Protein AF-A0AAV1RKJ0-F1 (afdb_monomer_lite)

pLDDT: mean 71.79, std 16.86, range [25.66, 91.44]

Radius of gyration: 19.26 Å; chains: 1; bounding box: 40×30×53 Å

Organism: NCBI:txid77055

Structure (mmCIF, N/CA/C/O backbone):
data_AF-A0AAV1RKJ0-F1
#
_entry.id   AF-A0AAV1RKJ0-F1
#
loop_
_atom_site.group_PDB
_atom_site.id
_atom_site.type_symbol
_atom_site.label_atom_id
_atom_site.label_alt_id
_atom_site.label_comp_id
_atom_site.label_asym_id
_atom_site.label_entity_id
_atom_site.label_seq_id
_atom_site.pdbx_PDB_ins_code
_atom_site.Cartn_x
_atom_site.Cartn_y
_atom_site.Cartn_z
_atom_site.occupancy
_atom_site.B_iso_or_equiv
_atom_site.auth_seq_id
_atom_site.auth_comp_id
_atom_site.auth_asym_id
_atom_site.auth_atom_id
_atom_site.pdbx_PDB_model_num
ATOM 1 N N . MET A 1 1 ? -12.422 -3.699 -9.776 1.00 25.66 1 MET A N 1
ATOM 2 C CA . MET A 1 1 ? -11.756 -2.426 -9.411 1.00 25.66 1 MET A CA 1
ATOM 3 C C . MET A 1 1 ? -12.607 -1.730 -8.362 1.00 25.66 1 MET A C 1
ATOM 5 O O . MET A 1 1 ? -13.752 -1.421 -8.657 1.00 25.66 1 MET A O 1
ATOM 9 N N . CYS A 1 2 ? -12.101 -1.533 -7.142 1.00 28.44 2 CYS A N 1
ATOM 10 C CA . CYS A 1 2 ? -12.795 -0.712 -6.146 1.00 28.44 2 CYS A CA 1
ATOM 11 C C . CYS A 1 2 ? -12.622 0.764 -6.536 1.00 28.44 2 CYS A C 1
ATOM 13 O O . CYS A 1 2 ? -11.498 1.247 -6.642 1.00 28.44 2 CYS A O 1
ATOM 15 N N . ASN A 1 3 ? -13.725 1.456 -6.820 1.00 28.45 3 ASN A N 1
ATOM 16 C CA . ASN A 1 3 ? -13.724 2.855 -7.247 1.00 28.45 3 ASN A CA 1
ATOM 17 C C . ASN A 1 3 ? -13.280 3.780 -6.097 1.00 28.45 3 ASN A C 1
ATOM 19 O O . ASN A 1 3 ? -14.011 3.958 -5.125 1.00 28.45 3 ASN A O 1
ATOM 23 N N . LEU A 1 4 ? -12.111 4.418 -6.235 1.00 37.72 4 LEU A N 1
ATOM 24 C CA . LEU A 1 4 ? -11.516 5.298 -5.214 1.00 37.72 4 LEU A CA 1
ATOM 25 C C . LEU A 1 4 ? -12.372 6.540 -4.884 1.00 37.72 4 LEU A C 1
ATOM 27 O O . LEU A 1 4 ? -12.305 7.068 -3.774 1.00 37.72 4 LEU A O 1
ATOM 31 N N . ARG A 1 5 ? -13.195 7.011 -5.835 1.00 30.84 5 ARG A N 1
ATOM 32 C CA . ARG A 1 5 ? -14.063 8.193 -5.652 1.00 30.84 5 ARG A CA 1
ATOM 33 C C . ARG A 1 5 ? -15.136 7.980 -4.582 1.00 30.84 5 ARG A C 1
ATOM 35 O O . ARG A 1 5 ? -15.507 8.935 -3.903 1.00 30.84 5 ARG A O 1
ATOM 42 N N . SER A 1 6 ? -15.606 6.747 -4.404 1.00 34.25 6 SER A N 1
ATOM 43 C CA . SER A 1 6 ? -16.599 6.416 -3.378 1.00 34.25 6 SER A CA 1
ATOM 44 C C . SER A 1 6 ? -15.974 6.413 -1.980 1.00 34.25 6 SER A C 1
ATOM 46 O O . SER A 1 6 ? -16.593 6.882 -1.031 1.00 34.25 6 SER A O 1
ATOM 48 N N . SER A 1 7 ? -14.721 5.969 -1.856 1.00 36.94 7 SER A N 1
ATOM 49 C CA . SER A 1 7 ? -14.014 5.834 -0.575 1.00 36.94 7 SER A CA 1
ATOM 50 C C . SER A 1 7 ? -13.709 7.178 0.098 1.00 36.94 7 SER A C 1
ATOM 52 O O . SER A 1 7 ? -13.827 7.292 1.313 1.00 36.94 7 SER A O 1
ATOM 54 N N . LEU A 1 8 ? -13.395 8.228 -0.671 1.00 35.84 8 LEU A N 1
ATOM 55 C CA . LEU A 1 8 ? -13.138 9.575 -0.130 1.00 35.84 8 LEU A CA 1
ATOM 56 C C . LEU A 1 8 ? -14.379 10.219 0.513 1.00 35.84 8 L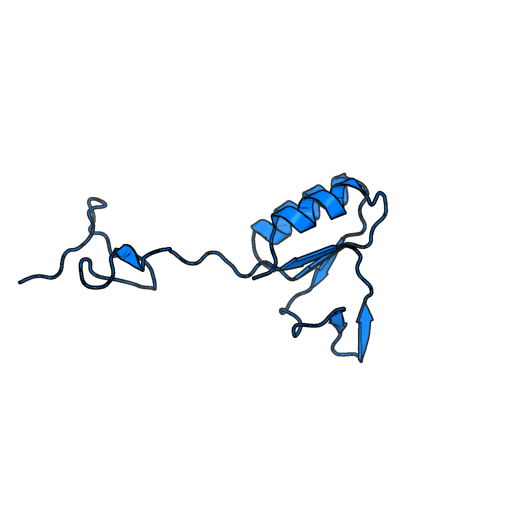EU A C 1
ATOM 58 O O . LEU A 1 8 ? -14.250 10.935 1.507 1.00 35.84 8 LEU A O 1
ATOM 62 N N . LYS A 1 9 ? -15.582 9.944 -0.017 1.00 33.41 9 LYS A N 1
ATOM 63 C CA . LYS A 1 9 ? -16.848 10.371 0.608 1.00 33.41 9 LYS A CA 1
ATOM 64 C C . LYS A 1 9 ? -17.112 9.632 1.924 1.00 33.41 9 LYS A C 1
ATOM 66 O O . LYS A 1 9 ? -17.624 10.244 2.853 1.00 33.41 9 LYS A O 1
ATOM 71 N N . VAL A 1 10 ? -16.726 8.357 2.016 1.00 50.78 10 VAL A N 1
ATOM 72 C CA . VAL A 1 10 ? -16.876 7.547 3.239 1.00 50.78 10 VAL A CA 1
ATOM 73 C C . VAL A 1 10 ? -15.965 8.060 4.360 1.00 50.78 10 VAL A C 1
ATOM 75 O O . VAL A 1 10 ?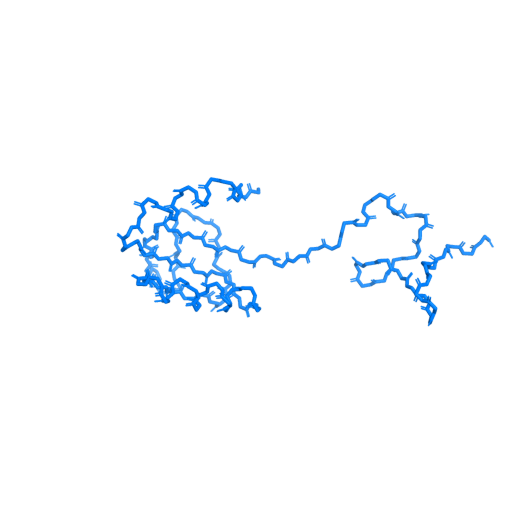 -16.411 8.167 5.497 1.00 50.78 10 VAL A O 1
ATOM 78 N N . ILE A 1 11 ? -14.728 8.458 4.038 1.00 53.59 11 ILE A N 1
ATOM 79 C CA . ILE A 1 11 ? -13.750 8.950 5.027 1.00 53.59 11 ILE A CA 1
ATOM 80 C C . ILE A 1 11 ? -14.207 10.261 5.687 1.00 53.59 11 ILE A C 1
ATOM 82 O O . ILE A 1 11 ? -14.085 10.414 6.896 1.00 53.59 11 ILE A O 1
ATOM 86 N N . LYS A 1 12 ? -14.796 11.198 4.929 1.00 51.69 12 LYS A N 1
ATOM 87 C CA . LYS A 1 12 ? -15.278 12.477 5.491 1.00 51.69 12 LYS A CA 1
ATOM 88 C C . LYS A 1 12 ? -16.514 12.344 6.390 1.00 51.69 12 LYS A C 1
ATOM 90 O O . LYS A 1 12 ? -16.782 13.254 7.167 1.00 51.69 12 LYS A O 1
ATOM 95 N N . GLY A 1 13 ? -17.268 11.249 6.280 1.00 54.56 13 GLY A N 1
ATOM 96 C CA . GLY A 1 13 ? -18.506 11.036 7.036 1.00 54.56 13 GLY A CA 1
ATOM 97 C C . GLY A 1 13 ? -18.331 10.330 8.383 1.00 54.56 13 GLY A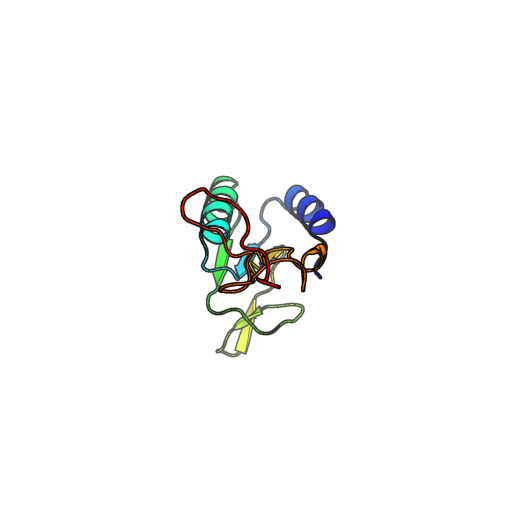 C 1
ATOM 98 O O . GLY A 1 13 ? -19.262 10.341 9.180 1.00 54.56 13 GLY A O 1
ATOM 99 N N . LYS A 1 14 ? -17.171 9.715 8.654 1.00 59.72 14 LYS A N 1
ATOM 100 C CA . LYS A 1 14 ? -16.960 8.868 9.839 1.00 59.72 14 LYS A CA 1
ATOM 101 C C . LYS A 1 14 ? -15.831 9.393 10.725 1.00 59.72 14 LYS A C 1
ATOM 103 O O . LYS A 1 14 ? -14.693 8.948 10.623 1.00 59.72 14 LYS A O 1
ATOM 108 N N . LYS A 1 15 ? -16.168 10.316 11.629 1.00 54.50 15 LYS A N 1
ATOM 109 C CA . LYS A 1 15 ? -15.342 10.617 12.810 1.00 54.50 15 LYS A CA 1
ATOM 110 C C . LYS A 1 15 ? -15.443 9.398 13.748 1.00 54.50 15 LYS A C 1
ATOM 112 O O . LYS A 1 15 ? -16.560 9.048 14.108 1.00 54.50 15 LYS A O 1
ATOM 117 N N . ASN A 1 16 ? -14.327 8.735 14.069 1.00 63.28 16 ASN A N 1
ATOM 118 C CA . ASN A 1 16 ? -14.207 7.460 14.822 1.00 63.28 16 ASN A CA 1
ATOM 119 C C . ASN A 1 16 ? -14.465 6.135 14.068 1.00 63.28 16 ASN A C 1
ATOM 121 O O . ASN A 1 16 ? -14.680 5.105 14.705 1.00 63.28 16 ASN A O 1
ATOM 125 N N . GLY A 1 17 ? -14.428 6.108 12.733 1.00 66.00 17 GLY A N 1
ATOM 126 C CA . GLY A 1 17 ? -14.538 4.835 12.005 1.00 66.00 17 GLY A CA 1
ATOM 127 C C . GLY A 1 17 ? -13.286 3.955 12.150 1.00 66.00 17 GLY A C 1
ATOM 128 O O . GLY A 1 17 ? -12.167 4.453 12.005 1.00 66.00 17 GLY A O 1
ATOM 129 N N . LYS A 1 18 ? -13.458 2.643 12.358 1.00 76.00 18 LYS A N 1
ATOM 130 C CA . LYS A 1 18 ? -12.350 1.673 12.325 1.00 76.00 18 LYS A CA 1
ATOM 131 C C . LYS A 1 18 ? -11.851 1.518 10.895 1.00 76.00 18 LYS A C 1
ATOM 133 O O . LYS A 1 18 ? -12.585 1.074 10.007 1.00 76.00 18 LYS A O 1
ATOM 138 N N . THR A 1 19 ? -10.592 1.871 10.667 1.00 77.56 19 THR A N 1
ATOM 139 C CA . THR A 1 19 ? -9.967 1.818 9.346 1.00 77.56 19 THR A CA 1
ATOM 140 C C . THR A 1 19 ? -8.940 0.702 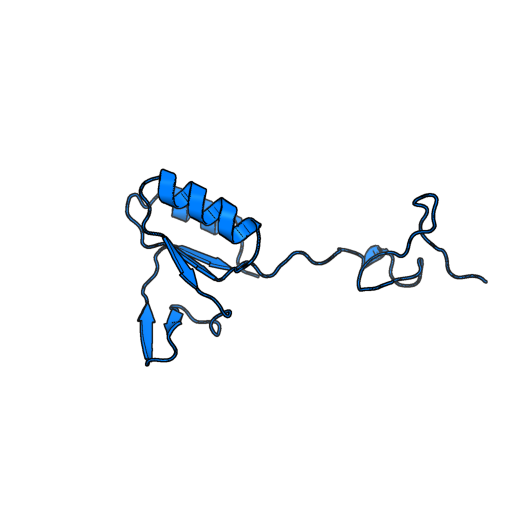9.289 1.00 77.56 19 THR A C 1
ATOM 142 O O . THR A 1 19 ? -8.069 0.591 10.148 1.00 77.56 19 THR A O 1
ATOM 145 N N . VAL A 1 20 ? -9.001 -0.111 8.237 1.00 79.50 20 VAL A N 1
ATOM 146 C CA . VAL A 1 20 ? -7.992 -1.138 7.977 1.00 79.50 20 VAL A CA 1
ATOM 147 C C . VAL A 1 20 ? -7.263 -0.865 6.680 1.00 79.50 20 VAL A C 1
ATOM 149 O O . VAL A 1 20 ? -7.870 -0.624 5.635 1.00 79.50 20 VAL A O 1
ATOM 152 N N . ILE A 1 21 ? -5.939 -0.955 6.754 1.00 79.75 21 ILE A N 1
ATOM 153 C CA . ILE A 1 21 ? -5.037 -0.783 5.623 1.00 79.75 21 ILE A CA 1
ATOM 154 C C . ILE A 1 21 ? -4.351 -2.118 5.355 1.00 79.75 21 ILE A C 1
ATOM 156 O O . ILE A 1 21 ? -3.509 -2.567 6.127 1.00 79.75 21 ILE A O 1
ATOM 160 N N . ALA A 1 22 ? -4.708 -2.755 4.246 1.00 78.00 22 ALA A N 1
ATOM 161 C CA . ALA A 1 22 ? -4.055 -3.947 3.726 1.00 78.00 22 ALA A CA 1
ATOM 162 C C . ALA A 1 22 ? -3.007 -3.546 2.676 1.00 78.00 22 ALA A C 1
ATOM 164 O O . ALA A 1 22 ? -3.191 -3.750 1.472 1.00 78.00 22 ALA A O 1
ATOM 165 N N . GLU A 1 23 ? -1.927 -2.914 3.133 1.00 77.25 23 GLU A N 1
ATOM 166 C CA . GLU A 1 23 ? -0.799 -2.484 2.308 1.00 77.25 23 GLU A CA 1
ATOM 167 C C . GLU A 1 23 ? 0.478 -2.396 3.151 1.00 77.25 23 GLU A C 1
ATOM 169 O O . GLU A 1 23 ? 0.493 -1.721 4.174 1.00 77.25 23 GLU A O 1
ATOM 174 N N . GLY A 1 24 ? 1.557 -3.042 2.697 1.00 76.56 24 GLY A N 1
ATOM 175 C CA . GLY A 1 24 ? 2.886 -2.985 3.328 1.00 76.56 24 GLY A CA 1
ATOM 176 C C . GLY A 1 24 ? 3.856 -1.974 2.700 1.00 76.56 24 GLY A C 1
ATOM 177 O O . GLY A 1 24 ? 5.025 -1.941 3.064 1.00 76.56 24 GLY A O 1
ATOM 178 N N . GLY A 1 25 ? 3.406 -1.204 1.706 1.00 81.25 25 GLY A N 1
ATOM 179 C CA . GLY A 1 25 ? 4.224 -0.246 0.962 1.00 81.25 25 GLY A CA 1
ATOM 180 C C . GLY A 1 25 ? 4.283 1.149 1.592 1.00 81.25 25 GLY A C 1
ATOM 181 O O . GLY A 1 25 ? 3.597 1.459 2.567 1.00 81.25 25 GLY A O 1
ATOM 182 N N . TYR A 1 26 ? 5.073 2.033 0.976 1.00 83.50 26 TYR A N 1
ATOM 183 C CA . TYR A 1 26 ? 5.254 3.411 1.448 1.00 83.50 26 TYR A CA 1
ATOM 184 C C . TYR A 1 26 ? 3.952 4.232 1.442 1.00 83.50 26 TYR A C 1
ATOM 186 O O . TYR A 1 26 ? 3.800 5.142 2.256 1.00 83.50 26 TYR A O 1
ATOM 194 N N . ILE A 1 27 ? 3.025 3.934 0.521 1.00 83.94 27 ILE A N 1
ATOM 195 C CA . ILE A 1 27 ? 1.729 4.621 0.428 1.00 83.94 27 ILE A CA 1
ATOM 196 C C . ILE A 1 27 ? 0.887 4.252 1.647 1.00 83.94 27 ILE A C 1
ATOM 198 O O . ILE A 1 27 ? 0.403 5.147 2.336 1.00 83.94 27 ILE A O 1
ATOM 202 N N . GLY A 1 28 ? 0.800 2.956 1.960 1.00 81.50 28 GLY A N 1
ATOM 203 C CA . GLY A 1 28 ? 0.113 2.450 3.148 1.00 81.50 28 GLY A CA 1
ATOM 204 C C . GLY A 1 28 ? 0.638 3.071 4.444 1.00 81.50 28 GLY A C 1
ATOM 205 O O . GLY A 1 28 ? -0.159 3.505 5.272 1.00 81.50 28 GLY A O 1
ATOM 206 N N . LEU A 1 29 ? 1.963 3.200 4.588 1.00 84.38 29 LEU A N 1
ATOM 207 C CA . LEU A 1 29 ? 2.593 3.792 5.775 1.00 84.38 29 LEU A CA 1
ATOM 208 C C . LEU A 1 29 ? 2.328 5.301 5.917 1.00 84.38 29 LEU A C 1
ATOM 210 O O . LEU A 1 29 ? 2.043 5.785 7.009 1.00 84.38 29 LEU A O 1
ATOM 214 N N . LYS A 1 30 ? 2.398 6.065 4.820 1.00 85.69 30 LYS A N 1
ATOM 215 C CA . LYS A 1 30 ? 2.063 7.498 4.860 1.00 85.69 30 LYS A CA 1
ATOM 216 C C . LYS A 1 30 ? 0.594 7.704 5.209 1.00 85.69 30 LYS A C 1
ATOM 218 O O . LYS A 1 30 ? 0.266 8.550 6.034 1.00 85.69 30 LYS A O 1
ATOM 223 N N . LEU A 1 31 ? -0.279 6.908 4.599 1.00 84.81 31 LEU A N 1
ATOM 224 C CA . LEU A 1 31 ? -1.712 7.004 4.811 1.00 84.81 31 LEU A CA 1
ATOM 225 C C . LEU A 1 31 ? -2.101 6.611 6.239 1.00 84.81 31 LEU A C 1
ATOM 227 O O . LEU A 1 31 ? -2.934 7.284 6.840 1.00 84.81 31 LEU A O 1
ATOM 231 N N . SER A 1 32 ? -1.478 5.569 6.799 1.00 84.06 32 SER A N 1
ATOM 232 C CA . SER A 1 32 ? -1.720 5.151 8.181 1.00 84.06 32 SER A CA 1
ATOM 233 C C . SER A 1 32 ? -1.336 6.244 9.174 1.00 84.06 32 SER A C 1
ATOM 235 O O . SER A 1 32 ? -2.132 6.556 10.056 1.00 84.06 32 SER A O 1
ATOM 237 N N . ALA A 1 33 ? -0.182 6.891 8.982 1.00 85.75 33 ALA A N 1
ATOM 238 C CA . ALA A 1 33 ? 0.250 8.014 9.806 1.00 85.75 33 ALA A CA 1
ATOM 239 C C . ALA A 1 33 ? -0.720 9.200 9.704 1.00 85.75 33 ALA A C 1
ATOM 241 O O . ALA A 1 33 ? -1.145 9.736 10.724 1.00 85.75 33 ALA A O 1
ATOM 242 N N . THR A 1 34 ? -1.131 9.578 8.488 1.00 85.94 34 THR A N 1
ATOM 243 C CA . THR A 1 34 ? -2.100 10.667 8.293 1.00 85.94 34 THR A CA 1
ATOM 244 C C . THR A 1 34 ? -3.439 10.361 8.958 1.00 85.94 34 THR A C 1
ATOM 246 O O . THR A 1 34 ? -3.996 11.227 9.620 1.00 85.94 34 THR A O 1
ATOM 249 N N . LEU A 1 35 ? -3.958 9.141 8.825 1.00 85.19 35 LEU A N 1
ATOM 250 C CA . LEU A 1 35 ? -5.227 8.750 9.442 1.00 85.19 35 LEU A CA 1
ATOM 251 C C . LEU A 1 35 ? -5.127 8.726 10.976 1.00 85.19 35 LEU A C 1
ATOM 253 O O . LEU A 1 35 ? -6.031 9.218 11.643 1.00 85.19 35 LEU A O 1
ATOM 257 N N . ARG A 1 36 ? -4.000 8.260 11.529 1.00 83.75 36 ARG A N 1
ATOM 258 C CA . ARG A 1 36 ? -3.732 8.267 12.977 1.00 83.75 36 ARG A CA 1
ATOM 259 C C . ARG A 1 36 ? -3.685 9.685 13.556 1.00 83.75 36 ARG A C 1
ATOM 261 O O . ARG A 1 36 ? -4.208 9.910 14.636 1.00 83.75 36 ARG A O 1
ATOM 268 N N . ILE A 1 37 ? -3.089 10.636 12.827 1.00 87.62 37 ILE A N 1
ATOM 269 C CA . ILE A 1 37 ? -3.052 12.064 13.203 1.00 87.62 37 ILE A CA 1
ATOM 270 C C . ILE A 1 37 ? -4.460 12.683 13.209 1.00 87.62 37 ILE A C 1
ATOM 272 O O . ILE A 1 37 ? -4.696 13.648 13.921 1.00 87.62 37 ILE A O 1
ATOM 276 N N . ASN A 1 38 ? -5.400 12.132 12.435 1.00 83.12 38 ASN A N 1
ATOM 277 C CA . ASN A 1 38 ? -6.792 12.587 12.376 1.00 83.12 38 ASN A CA 1
ATOM 278 C C . ASN A 1 38 ? -7.716 11.820 13.347 1.00 83.12 38 ASN A C 1
ATOM 280 O O . ASN A 1 38 ? -8.909 11.697 13.073 1.00 83.12 38 ASN A O 1
ATOM 284 N N . ASP A 1 39 ? -7.171 11.274 14.440 1.00 83.06 39 ASP A N 1
ATOM 285 C CA . ASP A 1 39 ? -7.911 10.538 15.479 1.00 83.06 39 ASP A CA 1
ATOM 286 C C . ASP A 1 39 ? -8.720 9.332 14.956 1.00 83.06 39 ASP A C 1
ATOM 288 O O . ASP A 1 39 ? -9.751 8.953 15.512 1.00 83.06 39 ASP A O 1
ATOM 292 N N . LEU A 1 40 ? -8.263 8.697 13.871 1.00 81.31 40 LEU A N 1
ATOM 293 C CA . LEU A 1 40 ? -8.853 7.452 13.379 1.00 81.31 40 LEU A CA 1
ATOM 294 C C . LEU A 1 40 ? -8.082 6.248 13.919 1.00 81.31 40 LEU A C 1
ATOM 296 O O . LEU A 1 40 ? -6.848 6.215 13.906 1.00 81.31 40 LEU A O 1
ATOM 300 N N . ASP A 1 41 ? -8.825 5.225 14.338 1.00 81.38 41 ASP A N 1
ATOM 301 C CA . ASP A 1 41 ? -8.246 3.940 14.709 1.00 81.38 41 ASP A CA 1
ATOM 302 C C . ASP A 1 41 ? -7.859 3.173 13.439 1.00 81.38 41 ASP A C 1
ATOM 304 O O . ASP A 1 41 ? -8.710 2.789 12.628 1.00 81.38 41 ASP A O 1
ATOM 308 N N . VAL A 1 42 ? -6.550 3.006 13.239 1.00 81.62 42 VAL A N 1
ATOM 309 C CA . VAL A 1 42 ? -5.970 2.404 12.039 1.00 81.62 42 VAL A CA 1
ATOM 310 C C . VAL A 1 42 ? -5.275 1.105 12.402 1.00 81.62 42 VAL A C 1
ATOM 312 O O . VAL A 1 42 ? -4.279 1.100 13.127 1.00 81.62 42 VAL A O 1
ATOM 315 N N . THR A 1 43 ? -5.735 0.016 11.795 1.00 81.12 43 THR A N 1
ATOM 316 C CA . THR A 1 43 ? -5.079 -1.289 11.857 1.00 81.12 43 THR A CA 1
ATOM 317 C C . THR A 1 43 ? -4.459 -1.619 10.502 1.00 81.12 43 THR A C 1
ATOM 319 O O . THR A 1 43 ? -5.140 -1.694 9.479 1.00 81.12 43 THR A O 1
ATOM 322 N N . MET A 1 44 ? -3.143 -1.813 10.480 1.00 75.81 44 MET A N 1
ATOM 323 C CA . MET A 1 44 ? -2.417 -2.216 9.279 1.00 75.81 44 MET A CA 1
ATOM 324 C C . MET A 1 44 ? -2.286 -3.740 9.254 1.00 75.81 44 MET A C 1
ATOM 326 O O . MET A 1 44 ? -1.843 -4.341 10.229 1.00 75.81 44 MET A O 1
ATOM 330 N N . LEU A 1 45 ? -2.686 -4.367 8.148 1.00 74.88 45 LEU A N 1
ATOM 331 C CA . LEU A 1 45 ? -2.658 -5.816 7.975 1.00 74.88 45 LEU A CA 1
ATOM 332 C C . LEU A 1 45 ? -1.706 -6.210 6.853 1.00 74.88 45 LEU A C 1
ATOM 334 O O . LEU A 1 45 ? -1.783 -5.709 5.729 1.00 74.88 45 LEU A O 1
ATOM 338 N N . TYR A 1 46 ? -0.842 -7.169 7.159 1.00 68.69 46 TYR A N 1
ATOM 339 C CA . TYR A 1 46 ? 0.045 -7.803 6.198 1.00 68.69 46 TYR A CA 1
ATOM 340 C C . TYR A 1 46 ? 0.249 -9.273 6.590 1.00 68.69 46 TYR A C 1
ATOM 342 O O . TYR A 1 46 ? 0.484 -9.537 7.771 1.00 68.69 46 TYR A O 1
ATOM 350 N N . PRO A 1 47 ? 0.179 -10.244 5.655 1.00 63.94 47 PRO A N 1
ATOM 351 C CA . PRO A 1 47 ? -0.021 -10.122 4.201 1.00 63.94 47 PRO A CA 1
ATOM 352 C C . PRO A 1 47 ? -1.487 -9.872 3.779 1.00 63.94 47 PRO A C 1
ATOM 354 O O . PRO A 1 47 ? -2.407 -10.000 4.583 1.00 63.94 47 PRO A O 1
ATOM 357 N N . LYS A 1 48 ? -1.704 -9.513 2.500 1.00 56.09 48 LYS A N 1
ATOM 358 C CA . LYS A 1 48 ? -3.026 -9.210 1.906 1.00 56.09 48 LYS A CA 1
ATOM 359 C C . LYS A 1 48 ? -4.065 -10.301 2.252 1.00 56.09 48 LYS A C 1
ATOM 361 O O . LYS A 1 48 ? -3.867 -11.450 1.853 1.00 56.09 48 LYS A O 1
ATOM 366 N N . PRO A 1 49 ? -5.196 -9.957 2.893 1.00 60.75 49 PRO A N 1
ATOM 367 C CA . PRO A 1 49 ? -6.259 -10.917 3.164 1.00 60.75 49 PRO A CA 1
ATOM 368 C C . PRO A 1 49 ? -7.058 -11.270 1.889 1.00 60.75 49 PRO A C 1
ATOM 370 O O . PRO A 1 49 ? -7.139 -10.452 0.960 1.00 60.75 49 PRO A O 1
ATOM 373 N N . PRO A 1 50 ? -7.662 -12.474 1.818 1.00 54.50 50 PRO A N 1
ATOM 374 C CA . PRO A 1 50 ? -8.553 -12.867 0.726 1.00 54.50 50 PRO A CA 1
ATOM 375 C C . PRO A 1 50 ? -9.767 -11.924 0.646 1.00 54.50 50 PRO A C 1
ATOM 377 O O . PRO A 1 50 ? -10.273 -11.447 1.659 1.00 54.50 50 PRO A O 1
ATOM 380 N N . CYS A 1 51 ? -10.212 -11.600 -0.569 1.00 45.19 51 CYS A N 1
ATOM 381 C CA . CYS A 1 51 ? -11.236 -10.583 -0.813 1.00 45.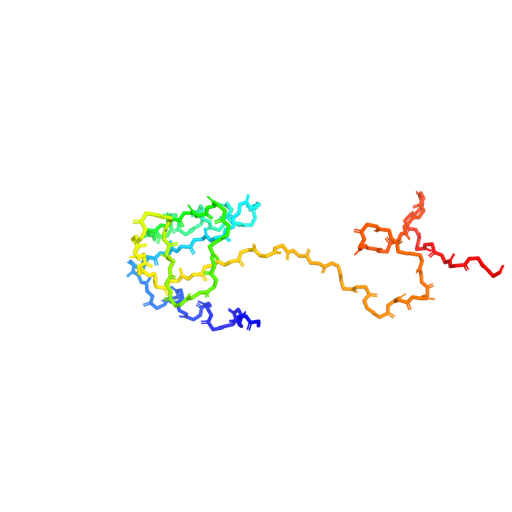19 51 CYS A CA 1
ATOM 382 C C . CYS A 1 51 ? -12.626 -11.003 -0.290 1.00 45.19 51 CYS A C 1
ATOM 384 O O . CYS A 1 51 ? -13.208 -11.966 -0.780 1.00 45.19 51 CYS A O 1
ATOM 386 N N . GLY A 1 52 ? -13.180 -10.242 0.660 1.00 51.09 52 GLY A N 1
ATOM 387 C CA . GLY A 1 52 ? -14.530 -10.398 1.216 1.00 51.09 52 GLY A CA 1
ATOM 388 C C . GLY A 1 52 ? -15.008 -9.105 1.897 1.00 51.09 52 GLY A C 1
ATOM 389 O O . GLY A 1 52 ? -14.218 -8.181 2.074 1.00 51.09 52 GLY A O 1
ATOM 390 N N . LYS A 1 53 ? -16.295 -9.020 2.279 1.00 46.88 53 LYS A N 1
ATOM 391 C CA . LYS A 1 53 ? -16.923 -7.847 2.947 1.00 46.88 53 LYS A CA 1
ATOM 392 C C . LYS A 1 53 ? -16.411 -7.568 4.378 1.00 46.88 53 LYS A C 1
ATOM 394 O O . LYS A 1 53 ? -16.934 -6.693 5.052 1.00 46.88 53 LYS A O 1
ATOM 399 N N . GLY A 1 54 ? -15.398 -8.303 4.825 1.00 52.97 54 GLY A N 1
ATOM 400 C CA . GLY A 1 54 ? -14.731 -8.172 6.114 1.00 52.97 54 GLY A CA 1
ATOM 401 C C . GLY A 1 54 ? -13.404 -8.921 6.063 1.00 52.97 54 GLY A C 1
ATOM 402 O O . GLY A 1 54 ? -13.238 -9.843 5.256 1.00 52.97 54 GLY A O 1
ATOM 403 N N . VAL A 1 55 ? -12.439 -8.515 6.887 1.00 57.78 55 VAL A N 1
ATOM 404 C CA . VAL A 1 55 ? -11.145 -9.198 6.928 1.00 57.78 55 VAL A CA 1
ATOM 405 C C . VAL A 1 55 ? -11.251 -10.385 7.874 1.00 57.78 55 VAL A C 1
ATOM 407 O O . VAL A 1 55 ? -11.357 -10.201 9.085 1.00 57.78 55 VAL A O 1
ATOM 410 N N . LYS A 1 56 ? -11.224 -11.602 7.319 1.00 59.62 56 LYS A N 1
ATOM 411 C CA . LYS A 1 56 ? -11.004 -12.814 8.113 1.00 59.62 56 LYS A CA 1
ATOM 412 C C . LYS A 1 56 ? -9.519 -12.926 8.435 1.00 59.62 56 LYS A C 1
ATOM 414 O O . LYS A 1 56 ? -8.695 -13.087 7.533 1.00 59.62 56 LYS A O 1
ATOM 419 N N . LEU A 1 57 ? -9.198 -12.822 9.717 1.00 64.06 57 LEU A N 1
ATOM 420 C CA . LEU A 1 57 ? -7.884 -13.155 10.248 1.00 64.06 57 LEU A CA 1
ATOM 421 C C . LEU A 1 57 ? -7.676 -14.673 10.158 1.00 64.06 57 LEU A C 1
ATOM 423 O O . LEU A 1 57 ? -8.638 -15.442 10.077 1.00 64.06 57 LEU A O 1
ATOM 427 N N . LYS A 1 58 ? -6.413 -15.113 10.167 1.00 60.22 58 LYS A N 1
ATOM 428 C CA . LYS A 1 58 ? -6.074 -16.547 10.127 1.00 60.22 58 LYS A CA 1
ATOM 429 C C . LYS A 1 58 ? -6.670 -17.322 11.306 1.00 60.22 58 LYS A C 1
ATOM 431 O O . LYS A 1 58 ? -6.998 -18.490 11.145 1.00 60.22 58 LYS A O 1
ATOM 436 N N . ASP A 1 59 ? -6.907 -16.637 12.418 1.00 67.62 59 ASP A N 1
ATOM 437 C CA . ASP A 1 59 ? -7.477 -17.202 13.643 1.00 67.62 59 ASP A CA 1
ATOM 438 C C . ASP A 1 59 ? -9.016 -17.311 13.593 1.00 67.62 59 ASP A C 1
ATOM 440 O O . ASP A 1 59 ? -9.668 -17.572 14.598 1.00 67.62 59 ASP A O 1
ATOM 444 N N . GLY A 1 60 ? -9.633 -17.069 12.428 1.00 64.00 60 GLY A N 1
ATOM 445 C CA . GLY A 1 60 ? -11.083 -17.154 12.224 1.00 64.00 60 GLY A CA 1
ATOM 446 C C . GLY A 1 60 ? -11.866 -15.905 12.644 1.00 64.00 60 GLY A C 1
ATOM 447 O O . GLY A 1 60 ? -13.033 -15.775 12.271 1.00 64.00 60 GLY A O 1
ATOM 448 N N . GLY A 1 61 ? -11.227 -14.963 13.345 1.00 66.19 61 GLY A N 1
ATOM 449 C CA . GLY A 1 61 ? -11.814 -13.675 13.718 1.00 66.19 61 GLY A CA 1
ATOM 450 C C . GLY A 1 61 ? -12.174 -12.818 12.501 1.00 66.19 61 GLY A C 1
ATOM 451 O O . GLY A 1 61 ? -11.415 -12.740 11.532 1.00 66.19 61 GLY A O 1
ATOM 452 N N . VAL A 1 62 ? -13.334 -12.164 12.552 1.00 64.81 62 VAL A N 1
ATOM 453 C CA . VAL A 1 62 ? -13.790 -11.214 11.529 1.00 64.81 62 VAL A CA 1
ATOM 454 C C . VAL A 1 62 ? -13.614 -9.806 12.076 1.00 64.81 62 VAL A C 1
ATOM 456 O O . VAL A 1 62 ? -14.199 -9.462 13.100 1.00 64.81 62 VAL A O 1
ATOM 459 N N . LEU A 1 63 ? -12.812 -8.991 11.393 1.00 65.44 63 LEU A N 1
ATOM 460 C CA . LEU A 1 63 ? -12.681 -7.577 11.718 1.00 65.44 63 LEU A CA 1
ATOM 461 C C . LEU A 1 63 ? -13.685 -6.780 10.880 1.00 65.44 63 LEU A C 1
ATOM 463 O O . LEU A 1 63 ? -13.553 -6.701 9.653 1.00 65.44 63 LEU A O 1
ATOM 467 N N . GLU A 1 64 ? -14.694 -6.217 11.546 1.00 62.97 64 GLU A N 1
ATOM 468 C CA . GLU A 1 64 ? -15.586 -5.230 10.941 1.00 62.97 64 GLU A CA 1
ATOM 469 C C . GLU A 1 64 ? -14.856 -3.899 10.794 1.00 62.97 64 GLU A C 1
ATOM 471 O O . GLU A 1 64 ? -14.223 -3.400 11.728 1.00 62.97 64 GLU A O 1
ATOM 476 N N . VAL A 1 65 ? -14.908 -3.357 9.581 1.00 65.75 65 VAL A N 1
ATOM 477 C CA . VAL A 1 65 ? -14.157 -2.168 9.189 1.00 65.75 65 VAL A CA 1
ATOM 478 C C . VAL A 1 65 ? -15.076 -1.224 8.449 1.00 65.75 65 VAL A C 1
ATOM 480 O O . VAL A 1 65 ? -15.832 -1.621 7.563 1.00 65.75 65 VAL A O 1
ATOM 483 N N . ASP A 1 66 ? -14.978 0.049 8.793 1.00 69.00 66 ASP A N 1
ATOM 484 C CA . ASP A 1 66 ? -15.738 1.099 8.138 1.00 69.00 66 ASP A CA 1
ATOM 485 C C . ASP A 1 66 ? -15.102 1.501 6.811 1.00 69.00 66 ASP A C 1
ATOM 487 O O . ASP A 1 66 ? -15.793 1.850 5.851 1.00 69.00 66 ASP A O 1
ATOM 491 N N . ILE A 1 67 ? -13.770 1.470 6.772 1.00 72.19 67 ILE A N 1
ATOM 492 C CA . ILE A 1 67 ? -12.956 1.865 5.630 1.00 72.19 67 ILE A CA 1
ATOM 493 C C . ILE A 1 67 ? -11.886 0.793 5.432 1.00 72.19 67 ILE A C 1
ATOM 495 O O . ILE A 1 67 ? -11.088 0.521 6.329 1.00 72.19 67 ILE A O 1
ATOM 499 N N . PHE A 1 68 ? -11.861 0.199 4.238 1.00 74.38 68 PHE A N 1
ATOM 500 C CA . PHE A 1 68 ? -10.849 -0.777 3.844 1.00 74.38 68 PHE A CA 1
ATOM 501 C C . PHE A 1 68 ? -10.012 -0.232 2.693 1.00 74.38 68 PHE A C 1
ATOM 503 O O . PHE A 1 68 ? -10.526 0.067 1.612 1.00 74.38 68 PHE A O 1
ATOM 510 N N . ILE A 1 69 ? -8.714 -0.102 2.936 1.00 75.38 69 ILE A N 1
ATOM 511 C CA . ILE A 1 69 ? -7.756 0.455 1.989 1.00 75.38 69 ILE A CA 1
ATOM 512 C C . ILE A 1 69 ? -6.833 -0.670 1.554 1.00 75.38 69 ILE A C 1
ATOM 514 O O . ILE A 1 69 ? -6.215 -1.329 2.385 1.00 75.38 69 ILE A O 1
ATOM 518 N N . VAL A 1 70 ? -6.748 -0.906 0.245 1.00 76.94 70 VAL A N 1
ATOM 519 C CA . VAL A 1 70 ? -5.889 -1.948 -0.322 1.00 76.94 70 VAL A CA 1
ATOM 520 C C . VAL A 1 70 ? -4.896 -1.311 -1.267 1.00 76.94 70 VAL A C 1
ATOM 522 O O . VAL A 1 70 ? -5.268 -0.805 -2.327 1.00 76.94 70 VAL A O 1
ATOM 525 N N . GLY A 1 71 ? -3.627 -1.415 -0.909 1.00 73.00 71 GLY A N 1
ATOM 526 C CA . GLY A 1 71 ? -2.532 -1.081 -1.796 1.00 73.00 71 GLY A CA 1
ATOM 527 C C . GLY A 1 71 ? -2.141 -2.270 -2.637 1.00 73.00 71 GLY A C 1
ATOM 528 O O . GLY A 1 71 ? -1.539 -3.221 -2.147 1.00 73.00 71 GLY A O 1
ATOM 529 N N . VAL A 1 72 ? -2.479 -2.223 -3.918 1.00 72.31 72 VAL A N 1
ATOM 530 C CA . VAL A 1 72 ? -2.126 -3.276 -4.883 1.00 72.31 72 VAL A CA 1
ATOM 531 C C . VAL A 1 72 ? -0.839 -2.978 -5.658 1.00 72.31 72 VAL A C 1
ATOM 533 O O . VAL A 1 72 ? -0.481 -3.742 -6.551 1.00 72.31 72 VAL A O 1
ATOM 536 N N . GLY A 1 73 ? -0.142 -1.890 -5.315 1.00 72.31 73 GLY A N 1
ATOM 537 C CA . GLY A 1 73 ? 0.974 -1.363 -6.097 1.00 72.31 73 GLY A CA 1
ATOM 538 C C . GLY A 1 73 ? 0.522 -0.751 -7.429 1.00 72.31 73 GLY A C 1
ATOM 539 O O . GLY A 1 73 ? -0.552 -1.050 -7.954 1.00 72.31 73 GLY A O 1
ATOM 540 N N . GLY A 1 74 ? 1.343 0.145 -7.977 1.00 80.56 74 GLY A N 1
ATOM 541 C CA . GLY A 1 74 ? 1.152 0.676 -9.326 1.00 80.56 74 GLY A CA 1
ATOM 542 C C . GLY A 1 74 ? 1.720 -0.282 -10.372 1.00 80.56 74 GLY A C 1
ATOM 543 O O . GLY A 1 74 ? 2.747 -0.915 -10.141 1.00 80.56 74 GLY A O 1
ATOM 544 N N . ARG A 1 75 ? 1.069 -0.380 -11.534 1.00 84.88 75 ARG A N 1
ATOM 545 C CA . ARG A 1 75 ? 1.624 -1.052 -12.718 1.00 84.88 75 ARG A CA 1
ATOM 546 C C . ARG A 1 75 ? 1.806 -0.021 -13.832 1.00 84.88 75 ARG A C 1
ATOM 548 O O . ARG A 1 75 ? 0.877 0.760 -14.047 1.00 84.88 75 ARG A O 1
ATOM 555 N N . PRO A 1 76 ? 2.951 -0.000 -14.534 1.00 84.81 76 PRO A N 1
ATOM 556 C CA . PRO A 1 76 ? 3.145 0.883 -15.678 1.00 84.81 76 PRO A CA 1
ATOM 557 C C . PRO A 1 76 ? 2.077 0.660 -16.760 1.00 84.81 76 PRO A C 1
ATOM 559 O O . PRO A 1 76 ? 1.777 -0.477 -17.127 1.00 84.81 76 PRO A O 1
ATOM 562 N N . LEU A 1 77 ? 1.500 1.745 -17.287 1.00 86.00 77 LEU A N 1
ATOM 563 C CA . LEU A 1 77 ? 0.504 1.688 -18.362 1.00 86.00 77 LEU A CA 1
ATOM 564 C C . LEU A 1 77 ? 1.198 1.645 -19.730 1.00 86.00 77 LEU A C 1
ATOM 566 O O . LEU A 1 77 ? 1.232 2.628 -20.462 1.00 86.00 77 LEU A O 1
ATOM 570 N N . ILE A 1 78 ? 1.761 0.490 -20.070 1.00 88.44 78 ILE A N 1
ATOM 571 C CA . ILE A 1 78 ? 2.534 0.303 -21.310 1.00 88.44 78 ILE A CA 1
ATOM 572 C C . ILE A 1 78 ? 1.720 -0.290 -22.466 1.00 88.44 78 ILE A C 1
ATOM 574 O O . ILE A 1 78 ? 2.244 -0.488 -23.556 1.00 88.44 78 ILE A O 1
ATOM 578 N N . THR A 1 79 ? 0.422 -0.540 -22.267 1.00 89.19 79 THR A N 1
ATOM 579 C CA . THR A 1 79 ? -0.448 -1.208 -23.251 1.00 89.19 79 THR A CA 1
ATOM 580 C C . THR A 1 79 ? -0.449 -0.529 -24.624 1.00 89.19 79 THR A C 1
ATOM 582 O O . THR A 1 79 ? -0.463 -1.223 -25.634 1.00 89.19 79 THR A O 1
ATOM 585 N N . LEU A 1 80 ? -0.393 0.808 -24.671 1.00 87.38 80 LEU A N 1
ATOM 586 C CA . LEU A 1 80 ? -0.393 1.584 -25.921 1.00 87.38 80 LEU A CA 1
ATOM 587 C C . LEU A 1 80 ? 0.916 1.475 -26.720 1.00 87.38 80 LEU A C 1
ATOM 589 O O . LEU A 1 80 ? 0.938 1.806 -27.903 1.00 87.38 80 LEU A O 1
ATOM 593 N N . PHE A 1 81 ? 1.995 1.026 -26.080 1.00 85.25 81 PHE A N 1
ATOM 594 C CA . PHE A 1 81 ? 3.333 0.953 -26.669 1.00 85.25 81 PHE A CA 1
ATOM 595 C C . PHE A 1 81 ? 3.794 -0.484 -26.927 1.00 85.25 81 PHE A C 1
ATOM 597 O O . PHE A 1 81 ? 4.890 -0.691 -27.448 1.00 85.25 81 PHE A O 1
ATOM 604 N N . LYS A 1 82 ? 2.944 -1.473 -26.626 1.00 83.44 82 LYS A N 1
ATOM 605 C CA . LYS A 1 82 ? 3.237 -2.884 -26.878 1.00 83.44 82 LYS A CA 1
ATOM 606 C C . LYS A 1 82 ? 3.619 -3.118 -28.334 1.00 83.44 82 LYS A C 1
ATOM 608 O O . LYS A 1 82 ? 2.921 -2.680 -29.247 1.00 83.44 82 LYS A O 1
ATOM 613 N N . GLY A 1 83 ? 4.739 -3.806 -28.537 1.00 83.56 83 GLY A N 1
ATOM 614 C CA . GLY A 1 83 ? 5.266 -4.134 -29.864 1.00 83.56 83 GLY A CA 1
ATOM 615 C C . GLY A 1 83 ? 5.894 -2.964 -30.630 1.00 83.56 83 GLY A C 1
ATOM 616 O O . GLY A 1 83 ? 6.395 -3.178 -31.728 1.00 83.56 83 GLY A O 1
ATOM 617 N N . ARG A 1 84 ? 5.894 -1.740 -30.080 1.00 85.12 84 ARG A N 1
ATOM 618 C CA . ARG A 1 84 ? 6.563 -0.566 -30.677 1.00 85.12 84 ARG A CA 1
ATOM 619 C C . ARG A 1 84 ? 7.862 -0.196 -29.976 1.00 85.12 84 ARG A C 1
ATOM 621 O O . ARG A 1 84 ? 8.708 0.461 -30.570 1.00 85.12 84 ARG A O 1
ATOM 628 N N . VAL A 1 85 ? 8.001 -0.587 -28.715 1.00 89.38 85 VAL A N 1
ATOM 629 C CA . VAL A 1 85 ? 9.185 -0.344 -27.889 1.00 89.38 85 VAL A CA 1
ATOM 630 C C . VAL A 1 85 ? 9.598 -1.641 -27.213 1.00 89.38 85 VAL A C 1
ATOM 632 O O . VAL A 1 85 ? 8.768 -2.525 -26.995 1.00 89.38 85 VAL A O 1
ATOM 635 N N . GLU A 1 86 ? 10.880 -1.759 -26.886 1.00 89.19 86 GLU A N 1
ATOM 636 C CA . GLU A 1 86 ? 11.359 -2.855 -26.054 1.00 89.19 86 GLU A CA 1
ATOM 637 C C . GLU A 1 86 ? 10.796 -2.705 -24.633 1.00 89.19 86 GLU A C 1
ATOM 639 O O . GLU A 1 86 ? 10.792 -1.617 -24.049 1.00 89.19 86 GLU A O 1
ATOM 644 N N . GLU A 1 87 ? 10.325 -3.813 -24.067 1.00 89.50 87 GLU A N 1
ATOM 645 C CA . GLU A 1 87 ? 9.807 -3.878 -22.703 1.00 89.50 87 GLU A CA 1
ATOM 646 C C . GLU A 1 87 ? 10.812 -4.600 -21.805 1.00 89.50 87 GLU A C 1
ATOM 648 O O . GLU A 1 87 ? 11.357 -5.643 -22.166 1.00 89.50 87 GLU A O 1
ATOM 653 N N . GLU A 1 88 ? 11.040 -4.071 -20.606 1.00 88.44 88 GLU A N 1
ATOM 654 C CA . GLU A 1 88 ? 11.891 -4.703 -19.601 1.00 88.44 88 GLU A CA 1
ATOM 655 C C . GLU A 1 88 ? 11.250 -4.568 -18.217 1.00 88.44 88 GLU A C 1
ATOM 657 O O . GLU A 1 88 ? 10.770 -3.501 -17.836 1.00 88.44 88 GLU A O 1
ATOM 662 N N . LYS A 1 89 ? 11.204 -5.674 -17.459 1.00 88.44 89 LYS A N 1
ATOM 663 C CA . LYS A 1 89 ? 10.660 -5.734 -16.084 1.00 88.44 89 LYS A CA 1
ATOM 664 C C . LYS A 1 89 ? 9.249 -5.126 -15.927 1.00 88.44 89 LYS A C 1
ATOM 666 O O . LYS A 1 89 ? 8.895 -4.636 -14.858 1.00 88.44 89 LYS A O 1
ATOM 671 N N . GLY A 1 90 ? 8.426 -5.186 -16.976 1.00 86.06 90 GLY A N 1
ATOM 672 C CA . GLY A 1 90 ? 7.054 -4.661 -16.972 1.00 86.06 90 GLY A CA 1
ATOM 673 C C . GLY A 1 90 ? 6.935 -3.152 -17.217 1.00 86.06 90 GLY A C 1
ATOM 674 O O . GLY A 1 90 ? 5.860 -2.595 -16.995 1.00 86.06 90 GLY A O 1
ATOM 675 N N . GLY A 1 91 ? 8.010 -2.496 -17.662 1.00 89.00 91 GLY A N 1
ATOM 676 C CA . GLY A 1 91 ? 8.032 -1.112 -18.132 1.00 89.00 91 GLY A CA 1
ATOM 677 C C . GLY A 1 91 ? 8.644 -0.983 -19.530 1.00 89.00 91 GLY A C 1
ATOM 678 O O . GLY A 1 91 ? 9.028 -1.974 -20.147 1.00 89.00 91 GLY A O 1
ATOM 679 N N . ILE A 1 92 ? 8.738 0.255 -20.021 1.00 91.44 92 ILE A N 1
ATOM 680 C CA . ILE A 1 92 ? 9.453 0.574 -21.265 1.00 91.44 92 ILE A CA 1
ATOM 681 C C . ILE A 1 92 ? 10.952 0.566 -20.969 1.00 91.44 92 ILE A C 1
ATOM 683 O O . ILE A 1 92 ? 11.388 1.169 -19.986 1.00 91.44 92 ILE A O 1
ATOM 687 N N . LYS A 1 93 ? 11.733 -0.108 -21.811 1.00 91.19 93 LYS A N 1
ATOM 688 C CA . LYS A 1 93 ? 13.189 -0.131 -21.707 1.00 91.19 93 LYS A CA 1
ATOM 689 C C . LYS A 1 93 ? 13.780 1.167 -22.250 1.00 91.19 93 LYS A C 1
ATOM 691 O O . LYS A 1 93 ? 13.390 1.643 -23.316 1.00 91.19 93 LYS A O 1
ATOM 696 N N . TYR A 1 94 ? 14.739 1.717 -21.513 1.00 89.88 94 TYR A N 1
ATOM 697 C CA . TYR A 1 94 ? 15.442 2.947 -21.860 1.00 89.88 94 TYR A CA 1
ATOM 698 C C . TYR A 1 94 ? 16.944 2.698 -21.989 1.00 89.88 94 TYR A C 1
ATOM 700 O O . TYR A 1 94 ? 17.501 1.828 -21.320 1.00 89.88 94 TYR A O 1
ATOM 708 N N . ASN A 1 95 ? 17.605 3.486 -22.834 1.00 87.56 95 ASN A N 1
ATOM 709 C CA . ASN A 1 95 ? 19.065 3.536 -22.909 1.00 87.56 95 ASN A CA 1
ATOM 710 C C . ASN A 1 95 ? 19.661 4.535 -21.889 1.00 87.56 95 ASN A C 1
ATOM 712 O O . ASN A 1 95 ? 18.938 5.220 -21.166 1.00 87.56 95 ASN A O 1
ATOM 716 N N . ASN A 1 96 ? 20.992 4.677 -21.876 1.00 89.88 96 ASN A N 1
ATOM 717 C CA . ASN A 1 96 ? 21.715 5.576 -20.959 1.00 89.88 96 ASN A CA 1
ATOM 718 C C . ASN A 1 96 ? 21.405 7.076 -21.157 1.00 89.88 96 ASN A C 1
ATOM 720 O O . ASN A 1 96 ? 21.846 7.896 -20.359 1.00 89.88 96 ASN A O 1
ATOM 724 N N . MET A 1 97 ? 20.661 7.439 -22.205 1.00 88.50 97 MET A N 1
ATOM 725 C CA . MET A 1 97 ? 20.211 8.806 -22.491 1.00 88.50 97 MET A CA 1
ATOM 726 C C . MET A 1 97 ? 18.725 9.016 -22.163 1.00 88.50 97 MET A C 1
ATOM 728 O O . MET A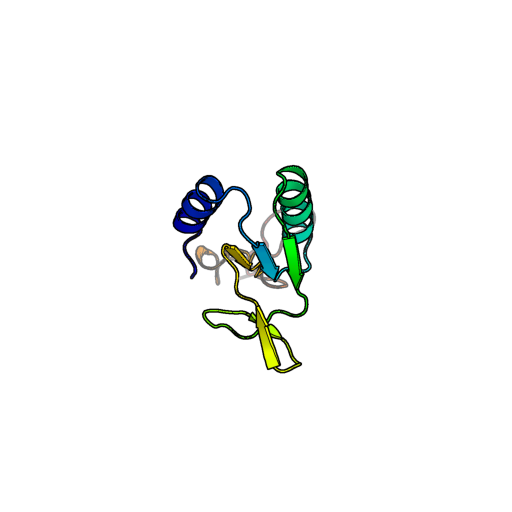 1 97 ? 18.169 10.057 -22.496 1.00 88.50 97 MET A O 1
ATOM 732 N N . ILE A 1 98 ? 18.069 8.036 -21.528 1.00 85.94 98 ILE A N 1
ATOM 733 C CA . ILE A 1 98 ? 16.632 8.067 -21.212 1.00 85.94 98 ILE A CA 1
ATOM 734 C C . ILE A 1 98 ? 15.784 8.170 -22.500 1.00 85.94 98 ILE A C 1
ATOM 736 O O . ILE A 1 98 ? 14.706 8.759 -22.534 1.00 85.94 98 ILE A O 1
ATOM 740 N N . LEU A 1 99 ? 16.229 7.518 -23.579 1.00 86.88 99 LEU A N 1
ATOM 741 C CA . LEU A 1 99 ? 15.428 7.325 -24.791 1.00 86.88 99 LEU A CA 1
ATOM 742 C C . LEU A 1 99 ? 14.844 5.906 -24.834 1.00 86.88 99 LEU A C 1
ATOM 744 O O . LEU A 1 99 ? 15.559 4.961 -24.482 1.00 86.88 99 LEU A O 1
ATOM 748 N N . PRO A 1 100 ? 13.574 5.740 -25.251 1.00 83.56 100 PRO A N 1
ATOM 749 C CA . PRO A 1 100 ? 12.957 4.426 -25.354 1.00 83.56 100 PRO A CA 1
ATOM 750 C C . PRO A 1 100 ? 13.689 3.588 -26.402 1.00 83.56 100 PRO A C 1
ATOM 752 O O . PRO A 1 100 ? 13.956 4.044 -27.516 1.00 83.56 100 PRO A O 1
ATOM 755 N N . SER A 1 101 ? 14.018 2.354 -26.041 1.00 83.06 101 SER A N 1
ATOM 756 C CA . SER A 1 101 ? 14.616 1.397 -26.963 1.00 83.06 101 SER A CA 1
ATOM 757 C C . SER A 1 101 ? 13.567 0.960 -27.985 1.00 83.06 101 SER A C 1
ATOM 759 O O . SER A 1 101 ? 12.503 0.462 -27.617 1.00 83.06 101 SER A O 1
ATOM 761 N N . MET A 1 102 ? 13.852 1.167 -29.270 1.00 82.81 102 MET A N 1
ATOM 762 C CA . MET A 1 102 ? 13.011 0.668 -30.357 1.00 82.81 102 MET A CA 1
ATOM 763 C C . MET A 1 102 ? 13.490 -0.716 -30.811 1.00 82.81 102 MET A C 1
ATOM 765 O O . MET A 1 102 ? 14.700 -0.961 -30.778 1.00 82.81 102 MET A O 1
ATOM 769 N N . PRO A 1 103 ? 12.583 -1.597 -31.271 1.00 75.62 103 PRO A N 1
ATOM 770 C CA . PRO A 1 103 ? 12.967 -2.854 -31.897 1.00 75.62 103 PRO A CA 1
ATOM 771 C C . PRO A 1 103 ? 13.889 -2.567 -33.082 1.00 75.62 103 PRO A C 1
ATOM 773 O O . PRO A 1 103 ? 13.565 -1.736 -33.933 1.00 75.62 103 PRO A O 1
ATOM 776 N N . ARG A 1 104 ? 15.045 -3.229 -33.137 1.00 65.75 104 ARG A N 1
ATOM 777 C CA . ARG A 1 104 ? 15.896 -3.170 -34.330 1.00 65.75 104 ARG A CA 1
ATOM 778 C C . ARG A 1 104 ? 15.192 -3.932 -35.455 1.00 65.75 104 ARG A C 1
ATOM 780 O O . ARG A 1 104 ? 14.751 -5.056 -35.225 1.00 65.75 104 ARG A O 1
ATOM 787 N N . SER A 1 105 ? 15.058 -3.281 -36.612 1.00 63.31 105 SER A N 1
ATOM 788 C CA . SER A 1 105 ? 14.578 -3.870 -37.870 1.00 63.31 105 SER A CA 1
ATOM 789 C C . SER A 1 105 ? 15.468 -5.012 -38.335 1.00 63.31 105 SER A C 1
ATOM 791 O O . SER A 1 105 ? 16.704 -4.813 -38.244 1.00 63.31 105 SER A O 1
#

Secondary structure (DSSP, 8-state):
---HHHHHHHHHH-TT--EEEE--SHHHHHHHHHHHHTT--EEE--SPPPSSSSEE-TTS-EE--SEEEE--------GGGTTTS-EETTEE-B-TTSPBPPPP-

InterPro domains:
  IPR036188 FAD/NAD(P)-binding domain superfamily [G3DSA:3.50.50.60] (3-51)
  IPR036188 FAD/NAD(P)-binding domain superfamily [G3DSA:3.50.50.60] (53-73)
  IPR036188 FAD/NAD(P)-binding domain superfamily [G3DSA:3.50.50.60] (74-97)
  IPR050446 FAD-dependent Oxidoreductases and Apoptosis Regulators [PTHR43557] (54-98)

Sequence (105 aa):
MCNLRSSLKVIKGKKNGKTVIAEGGYIGLKLSATLRINDLDVTMLYPKPPCGKGVKLKDGGVLEVDIFIVGVGGRPLITLFKGRVEEEKGGIKYNNMILPSMPRS

Foldseek 3Di:
DPDVVVQVVLVVVDDAWAEEEQDPDPVSVVVQVVCVVSVYNYDYDPDHADDDCFGQDPVRDTDHGSHYHYDPDDADPCVVCPPQFDDDPRHFDADPVRHGHGDDD